Protein 7R4W (pdb70)

Foldseek 3Di:
DDFKDKAKFFWQFQWDWDQDPVRKIKIKTWGFGAPPPPRTDTAIEIEIDPRNVVSNVPHGGGFIKMFMAGWDWAWDAPPPRHIDIGIYGHTPDIGHDDDD

Nearest PDB structures (foldseek):
  7r4w-assembly1_A  TM=1.010E+00  e=1.123E-18  Fervidobacterium gondwanense
  6bhw-assembly1_C  TM=9.418E-01  e=3.801E-11  Bacillus subtilis subsp. subtilis str. 168
  6bhx-assembly1_C  TM=9.220E-01  e=3.606E-11  Bacillus subtilis subsp. subtilis str. 168
  7dep-assembly1_A-2  TM=9.125E-01  e=1.153E-10  Staphylococcus aureus subsp. aureus ED98
  5odn-assembly1_C  TM=9.519E-01  e=9.555E-10  Salinibacter ruber DSM 13855

Structure (mmCIF, N/CA/C/O backbone):
data_7R4W
#
_entry.id   7R4W
#
_cell.length_a   62.390
_cell.length_b   62.390
_cell.length_c   172.380
_cell.angle_alpha   90.000
_cell.angle_beta   90.000
_cell.angle_gamma   90.000
#
_symmetry.space_group_name_H-M   'I 41 2 2'
#
loop_
_entity.id
_entity.type
_entity.pdbx_description
1 polymer 'Single-stranded DNA-binding protein'
2 non-polymer 'ACETIC ACID'
3 non-polymer 'PHOSPHATE ION'
4 water water
#
loop_
_atom_site.group_PDB
_atom_site.id
_atom_site.type_symbol
_atom_site.label_atom_id
_atom_site.label_alt_id
_atom_site.label_comp_id
_atom_site.label_asym_id
_atom_site.label_entity_id
_atom_site.label_seq_id
_atom_site.pdbx_PDB_ins_code
_atom_site.Cartn_x
_atom_site.Cartn_y
_atom_site.Cartn_z
_atom_site.occupancy
_atom_site.B_iso_or_equiv
_atom_site.auth_seq_id
_atom_site.auth_comp_id
_atom_site.auth_asym_id
_atom_site.auth_atom_id
_atom_site.pdbx_PDB_model_num
ATOM 1 N N . SER A 1 2 ? -13.811 4.766 5.220 1.00 75.64 1 SER A N 1
ATOM 2 C CA . SER A 1 2 ? -12.467 4.742 5.762 1.00 69.82 1 SER A CA 1
ATOM 3 C C . SER A 1 2 ? -11.652 3.764 4.957 1.00 67.12 1 SER A C 1
ATOM 4 O O . SER A 1 2 ? -12.209 2.990 4.217 1.00 66.14 1 SER A O 1
ATOM 7 N N . TYR A 1 3 ? -10.379 3.716 5.231 1.00 63.96 2 TYR A N 1
ATOM 8 C CA . TYR A 1 3 ? -9.487 2.822 4.518 1.00 60.88 2 TYR A CA 1
ATOM 9 C C . TYR A 1 3 ? -8.328 2.595 5.461 1.00 59.38 2 TYR A C 1
ATOM 10 O O . TYR A 1 3 ? -7.854 3.567 6.071 1.00 59.76 2 TYR A O 1
ATOM 19 N N . ASN A 1 4 ? -7.860 1.353 5.472 1.00 57.42 3 ASN A N 1
ATOM 20 C CA . ASN A 1 4 ? -6.857 0.867 6.420 1.00 59.46 3 ASN A CA 1
ATOM 21 C C . ASN A 1 4 ? -6.078 -0.232 5.710 1.00 58.67 3 ASN A C 1
ATOM 22 O O . ASN A 1 4 ? -6.663 -1.344 5.544 1.00 58.33 3 ASN A O 1
ATOM 27 N N . LYS A 1 5 ? -4.821 0.035 5.373 1.00 52.43 4 LYS A N 1
ATOM 28 C CA . LYS A 1 5 ? -3.992 -1.007 4.739 1.00 53.81 4 LYS A CA 1
ATOM 29 C C . LYS A 1 5 ? -2.573 -0.867 5.219 1.00 49.93 4 LYS A C 1
ATOM 30 O O . LYS A 1 5 ? -2.017 0.258 5.235 1.00 55.69 4 LYS A O 1
ATOM 36 N N . VAL A 1 6 ? -2.008 -1.978 5.596 1.00 49.67 5 VAL A N 1
ATOM 37 C CA . VAL A 1 6 ? -0.607 -2.080 6.104 1.00 52.99 5 VAL A CA 1
ATOM 38 C C . VAL A 1 6 ? 0.131 -3.136 5.275 1.00 56.71 5 VAL A C 1
ATOM 39 O O . VAL A 1 6 ? -0.417 -4.282 5.008 1.00 52.27 5 VAL A O 1
ATOM 43 N N . VAL A 1 7 ? 1.326 -2.783 4.849 1.00 52.47 6 VAL A N 1
ATOM 44 C CA . VAL A 1 7 ? 2.199 -3.767 4.196 1.00 54.51 6 VAL A CA 1
ATOM 45 C C . VAL A 1 7 ? 3.494 -3.840 4.990 1.00 49.56 6 VAL A C 1
ATOM 46 O O . VAL A 1 7 ? 4.181 -2.783 5.187 1.00 53.02 6 VAL A O 1
A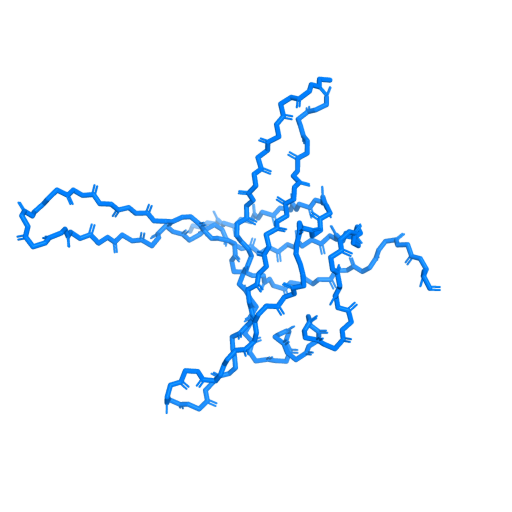TOM 50 N N . LEU A 1 8 ? 3.876 -5.053 5.337 1.00 51.86 7 LEU A N 1
ATOM 51 C CA . LEU A 1 8 ? 5.151 -5.238 6.079 1.00 53.26 7 LEU A CA 1
ATOM 52 C C . LEU A 1 8 ? 5.959 -6.375 5.496 1.00 53.41 7 LEU A C 1
ATOM 53 O O . LEU A 1 8 ? 5.407 -7.453 5.158 1.00 57.52 7 LEU A O 1
ATOM 58 N N . VAL A 1 9 ? 7.251 -6.181 5.530 1.00 55.76 8 VAL A N 1
ATOM 59 C CA . VAL A 1 9 ? 8.204 -7.288 5.344 1.00 60.01 8 VAL A CA 1
ATOM 60 C C . VAL A 1 9 ? 9.159 -7.236 6.513 1.00 60.17 8 VAL A C 1
ATOM 61 O O . VAL A 1 9 ? 9.862 -6.236 6.653 1.00 61.78 8 VAL A O 1
ATOM 65 N N . GLY A 1 10 ? 9.230 -8.339 7.228 1.00 65.36 9 GLY A N 1
ATOM 66 C CA . GLY A 1 10 ? 10.239 -8.588 8.277 1.00 69.20 9 GLY A CA 1
ATOM 67 C C . GLY A 1 10 ? 10.379 -10.071 8.576 1.00 68.35 9 GLY A C 1
ATOM 68 O O . GLY A 1 10 ? 9.732 -10.872 7.875 1.00 66.03 9 GLY A O 1
ATOM 69 N N . ARG A 1 11 ? 11.153 -10.413 9.618 1.00 76.29 10 ARG A N 1
ATOM 70 C CA . ARG A 1 11 ? 11.416 -11.813 10.060 1.00 77.89 10 ARG A CA 1
ATOM 71 C C . ARG A 1 11 ? 10.536 -12.126 11.267 1.00 71.98 10 ARG A C 1
ATOM 72 O O . ARG A 1 11 ? 10.459 -11.261 12.182 1.00 70.42 10 ARG A O 1
ATOM 80 N N . LEU A 1 12 ? 9.921 -13.303 11.299 1.00 67.81 11 LEU A N 1
ATOM 81 C CA . LEU A 1 12 ? 9.355 -13.838 12.578 1.00 72.17 11 LEU A CA 1
ATOM 82 C C . LEU A 1 12 ? 10.432 -13.873 13.683 1.00 75.29 11 LEU A C 1
ATOM 83 O O . LEU A 1 12 ? 11.523 -14.428 13.454 1.00 74.50 11 LEU A O 1
ATOM 88 N N . THR A 1 13 ? 10.137 -13.364 14.875 1.00 75.89 12 THR A N 1
ATOM 89 C CA . THR A 1 13 ? 11.059 -13.457 16.035 1.00 79.12 12 THR A CA 1
ATOM 90 C C . THR A 1 13 ? 10.929 -14.828 16.713 1.00 84.02 12 THR A C 1
ATOM 91 O O . THR A 1 13 ? 11.923 -15.263 17.305 1.00 101.50 12 THR A O 1
ATOM 95 N N . ARG A 1 14 ? 9.789 -15.500 16.558 1.00 81.37 13 ARG A N 1
ATOM 96 C CA . ARG A 1 14 ? 9.450 -16.800 17.183 1.00 83.58 13 ARG A CA 1
ATOM 97 C C . ARG A 1 14 ? 8.616 -17.648 16.222 1.00 80.39 13 ARG A C 1
ATOM 98 O O . ARG A 1 14 ? 7.940 -17.050 15.373 1.00 80.64 13 ARG A O 1
ATOM 106 N N . ASP A 1 15 ? 8.491 -18.954 16.471 1.00 81.43 14 ASP A N 1
ATOM 107 C CA . ASP A 1 15 ? 7.424 -19.797 15.866 1.00 82.08 14 ASP A CA 1
ATOM 108 C C . ASP A 1 15 ? 6.061 -19.153 16.099 1.00 82.50 14 ASP A C 1
ATOM 109 O O . ASP A 1 15 ? 5.836 -18.463 17.080 1.00 82.28 14 ASP A O 1
ATOM 114 N N . PRO A 1 16 ? 5.114 -19.281 15.152 1.00 82.99 15 PRO A N 1
ATOM 115 C CA . PRO A 1 16 ? 3.752 -18.823 15.377 1.00 80.73 15 PRO A CA 1
ATOM 116 C C . PRO A 1 16 ? 3.036 -19.701 16.411 1.00 83.88 15 PRO A C 1
ATOM 117 O O . PRO A 1 16 ? 3.196 -20.889 16.439 1.00 84.00 15 PRO A O 1
ATOM 121 N N . GLU A 1 17 ? 2.198 -19.061 17.203 1.00 87.66 16 GLU A N 1
ATOM 122 C CA . GLU A 1 17 ? 1.358 -19.708 18.227 1.00 87.00 16 GLU A CA 1
ATOM 123 C C . GLU A 1 17 ? -0.069 -19.740 17.654 1.00 83.07 16 GLU A C 1
ATOM 124 O O . GLU A 1 17 ? -0.577 -18.706 17.203 1.00 82.02 16 GLU A O 1
ATOM 130 N N . THR A 1 18 ? -0.634 -20.930 17.567 1.00 84.27 17 THR A N 1
ATOM 131 C CA . THR A 1 18 ? -1.957 -21.240 16.982 1.00 85.01 17 THR A CA 1
ATOM 132 C C . THR A 1 18 ? -2.852 -21.815 18.080 1.00 89.19 17 THR A C 1
ATOM 133 O O . THR A 1 18 ? -2.472 -22.842 18.659 1.00 89.02 17 THR A O 1
ATOM 137 N N . ARG A 1 19 ? -3.981 -21.165 18.366 1.00 93.73 18 ARG A N 1
ATOM 138 C CA . ARG A 1 19 ? -5.049 -21.743 19.216 1.00 94.75 18 ARG A CA 1
ATOM 139 C C . ARG A 1 19 ? -6.410 -21.573 18.544 1.00 96.86 18 ARG A C 1
ATOM 140 O O . ARG A 1 19 ? -6.544 -20.769 17.614 1.00 94.06 18 ARG A O 1
ATOM 148 N N . GLN A 1 20 ? -7.337 -22.438 18.913 1.00 108.36 19 GLN A N 1
ATOM 149 C CA . GLN A 1 20 ? -8.761 -22.374 18.536 1.00 114.83 19 GLN A CA 1
ATOM 150 C C . GLN A 1 20 ? -9.519 -21.692 19.677 1.00 121.03 19 GLN A C 1
ATOM 151 O O . GLN A 1 20 ? -9.806 -22.423 20.611 1.00 128.18 19 GLN A O 1
ATOM 157 N N . THR A 1 21 ? -9.779 -20.367 19.652 1.00 126.99 20 THR A N 1
ATOM 158 C CA . THR A 1 21 ? -10.640 -19.672 20.667 1.00 133.33 20 THR A CA 1
ATOM 159 C C . THR A 1 21 ? -11.971 -20.421 20.761 1.00 141.79 20 THR A C 1
ATOM 160 O O . THR A 1 21 ? -12.320 -21.051 19.747 1.00 145.37 20 THR A O 1
ATOM 164 N N . LEU A 1 22 ? -12.669 -20.395 21.912 1.00 150.86 21 LEU A N 1
ATOM 165 C CA . LEU A 1 22 ? -13.611 -21.501 22.298 1.00 159.61 21 LEU A CA 1
ATOM 166 C C . LEU A 1 22 ? -14.867 -21.516 21.407 1.00 155.87 21 LEU A C 1
ATOM 167 O O . LEU A 1 22 ? -15.561 -22.534 21.441 1.00 153.45 21 LEU A O 1
ATOM 172 N N . ASP A 1 23 ? -15.105 -20.450 20.627 1.00 153.59 22 ASP A N 1
ATOM 173 C CA . ASP A 1 23 ? -16.150 -20.308 19.568 1.00 150.81 22 ASP A CA 1
ATOM 174 C C . ASP A 1 23 ? -15.912 -21.212 18.337 1.00 148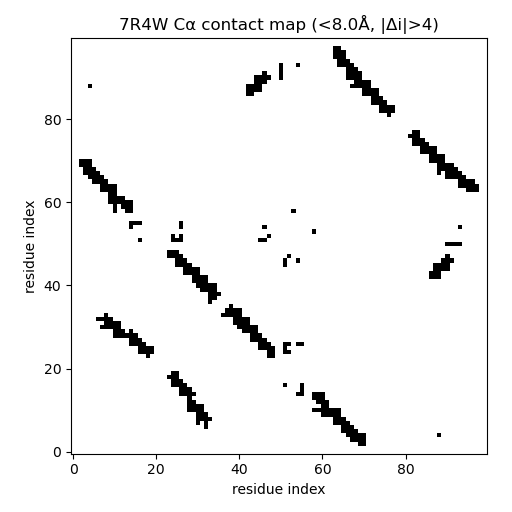.84 22 ASP A C 1
ATOM 175 O O . ASP A 1 23 ? -16.783 -21.212 17.459 1.00 149.61 22 ASP A O 1
ATOM 180 N N . GLY A 1 24 ? -14.770 -21.900 18.221 1.00 144.04 23 GLY A N 1
ATOM 181 C CA . GLY A 1 24 ? -14.470 -22.824 17.106 1.00 139.31 23 GLY A CA 1
ATOM 182 C C . GLY A 1 24 ? -13.710 -22.174 15.953 1.00 135.62 23 GLY A C 1
ATOM 183 O O . GLY A 1 24 ? -13.637 -22.790 14.885 1.00 133.31 23 GLY A O 1
ATOM 184 N N . ASN A 1 25 ? -13.130 -20.990 16.139 1.00 130.26 24 ASN A N 1
ATOM 185 C CA . ASN A 1 25 ? -12.291 -20.343 15.103 1.00 130.63 24 ASN A CA 1
ATOM 186 C C . ASN A 1 25 ? -10.804 -20.444 15.437 1.00 119.79 24 ASN A C 1
ATOM 187 O O . ASN A 1 25 ? -10.442 -20.217 16.597 1.00 123.02 24 ASN A O 1
ATOM 192 N N . LEU A 1 26 ? -9.980 -20.619 14.409 1.00 99.47 25 LEU A N 1
ATOM 193 C CA . LEU A 1 26 ? -8.517 -20.714 14.529 1.00 92.81 25 LEU A CA 1
ATOM 194 C C . LEU A 1 26 ? -7.872 -19.320 14.498 1.00 90.46 25 LEU A C 1
ATOM 195 O O . LEU A 1 26 ? -8.262 -18.496 13.684 1.00 91.47 25 LEU A O 1
ATOM 200 N N . ILE A 1 27 ? -6.923 -19.056 15.391 1.00 89.11 26 ILE A N 1
ATOM 201 C CA . ILE A 1 27 ? -6.139 -17.797 15.450 1.00 84.26 26 ILE A CA 1
ATOM 202 C C . ILE A 1 27 ? -4.695 -18.222 15.518 1.00 82.61 26 ILE A C 1
ATOM 203 O O . ILE A 1 27 ? -4.361 -19.134 16.304 1.00 88.23 26 ILE A O 1
ATOM 208 N N . THR A 1 28 ? -3.902 -17.632 14.650 1.00 77.98 27 THR A N 1
ATOM 209 C CA . THR A 1 28 ? -2.449 -17.730 14.779 1.00 76.33 27 THR A CA 1
ATOM 210 C C . THR A 1 28 ? -1.889 -16.333 14.962 1.00 76.16 27 THR A C 1
ATOM 211 O O . THR A 1 28 ? -2.281 -15.417 14.222 1.00 76.30 27 THR A O 1
ATOM 215 N N . THR A 1 29 ? -0.964 -16.206 15.896 1.00 72.47 28 THR A N 1
ATOM 216 C CA . THR A 1 29 ? -0.203 -14.965 16.061 1.00 70.84 28 THR A CA 1
ATOM 217 C C . THR A 1 29 ? 1.262 -15.240 15.881 1.00 66.36 28 THR A C 1
ATOM 218 O O . THR A 1 29 ? 1.659 -16.389 16.061 1.00 72.94 28 THR A O 1
ATOM 222 N N . PHE A 1 30 ? 1.987 -14.173 15.583 1.00 66.68 29 PHE A N 1
ATOM 223 C CA . PHE A 1 30 ? 3.453 -14.132 15.497 1.00 66.44 29 PHE A CA 1
ATOM 224 C C . PHE A 1 30 ? 3.839 -12.678 15.406 1.00 64.77 29 PHE A C 1
ATOM 225 O O . PHE A 1 30 ? 2.989 -11.837 15.301 1.00 68.32 29 PHE A O 1
ATOM 233 N N . THR A 1 31 ? 5.126 -12.424 15.502 1.00 69.57 30 THR A N 1
ATOM 234 C CA . THR A 1 31 ? 5.672 -11.081 15.692 1.00 68.36 30 THR A CA 1
ATOM 235 C C . THR A 1 31 ? 6.724 -10.888 14.625 1.00 70.30 30 THR A C 1
ATOM 236 O O . THR A 1 31 ? 7.611 -11.798 14.487 1.00 65.42 30 THR A O 1
ATOM 240 N N . LEU A 1 32 ? 6.638 -9.749 13.935 1.00 63.58 31 LEU A N 1
ATOM 241 C CA . LEU A 1 32 ? 7.580 -9.472 12.833 1.00 67.21 31 LEU A CA 1
ATOM 242 C C . LEU A 1 32 ? 8.588 -8.460 13.355 1.00 65.00 31 LEU A C 1
ATOM 243 O O . LEU A 1 32 ? 8.193 -7.397 13.825 1.00 64.84 31 LEU A O 1
ATOM 248 N N . ALA A 1 33 ? 9.856 -8.768 13.212 1.00 65.31 32 ALA A N 1
ATOM 249 C CA . ALA A 1 33 ? 10.919 -7.777 13.424 1.00 68.25 32 ALA A CA 1
ATOM 250 C C . ALA A 1 33 ? 10.992 -6.965 12.131 1.00 69.83 32 ALA A C 1
ATOM 251 O O . ALA A 1 33 ? 11.349 -7.532 11.113 1.00 70.16 32 ALA A O 1
ATOM 253 N N . VAL A 1 34 ? 10.631 -5.695 12.161 1.00 67.27 33 VAL A N 1
ATOM 254 C CA . VAL A 1 34 ? 10.681 -4.823 10.955 1.00 63.87 33 VAL A CA 1
ATOM 255 C C . VAL A 1 34 ? 11.730 -3.745 11.207 1.00 63.20 33 VAL A C 1
ATOM 256 O O . VAL A 1 34 ? 11.420 -2.815 11.917 1.00 63.21 33 VAL A O 1
ATOM 260 N N . ASN A 1 35 ? 12.938 -3.852 10.665 1.00 67.30 34 ASN A N 1
ATOM 261 C CA . ASN A 1 35 ? 13.958 -2.805 10.913 1.00 72.96 34 ASN A CA 1
ATOM 262 C C . ASN A 1 35 ? 13.403 -1.522 10.343 1.00 73.30 34 ASN A C 1
ATOM 263 O O . ASN A 1 35 ? 12.475 -1.592 9.534 1.00 75.26 34 ASN A O 1
ATOM 268 N N . ARG A 1 36 ? 13.996 -0.412 10.741 1.00 78.44 35 ARG A N 1
ATOM 269 C CA . ARG A 1 36 ? 13.747 0.922 10.149 1.00 80.29 35 ARG A CA 1
ATOM 270 C C . ARG A 1 36 ? 14.899 1.297 9.205 1.00 87.60 35 ARG A C 1
ATOM 271 O O . ARG A 1 36 ? 14.718 2.236 8.475 1.00 91.16 35 ARG A O 1
ATOM 279 N N . GLY A 1 37 ? 16.048 0.609 9.242 1.00 104.65 36 GLY A N 1
ATOM 280 C CA . GLY A 1 37 ? 17.135 0.673 8.236 1.00 116.70 36 GLY A CA 1
ATOM 281 C C . GLY A 1 37 ? 17.186 1.989 7.468 1.00 122.71 36 GLY A C 1
ATOM 282 O O . GLY A 1 37 ? 18.296 2.578 7.437 1.00 135.50 36 GLY A O 1
ATOM 283 N N . GLY A 1 40 ? 20.181 1.733 9.738 1.00 145.52 39 GLY A N 1
ATOM 284 C CA . GLY A 1 40 ? 19.830 1.943 11.152 1.00 144.97 39 GLY A CA 1
ATOM 285 C C . GLY A 1 40 ? 19.796 0.636 11.934 1.00 146.63 39 GLY A C 1
ATOM 286 O O . GLY A 1 40 ? 19.722 -0.450 11.296 1.00 146.34 39 GLY A O 1
ATOM 287 N N . ASP A 1 41 ? 19.799 0.743 13.272 1.00 141.71 40 ASP A N 1
ATOM 288 C CA . ASP A 1 41 ? 19.755 -0.390 14.243 1.00 134.87 40 ASP A CA 1
ATOM 289 C C . ASP A 1 41 ? 18.370 -0.539 14.914 1.00 126.30 40 ASP A C 1
ATOM 290 O O . ASP A 1 41 ? 18.142 -1.634 15.489 1.00 127.80 40 ASP A O 1
ATOM 295 N N . ASP A 1 42 ? 17.498 0.490 14.866 1.00 111.20 41 ASP A N 1
ATOM 296 C CA . ASP A 1 42 ? 16.140 0.522 15.488 1.00 103.09 41 ASP A CA 1
ATOM 297 C C . ASP A 1 42 ? 15.211 -0.490 14.798 1.00 92.49 41 ASP A C 1
ATOM 298 O O . ASP A 1 42 ? 15.386 -0.714 13.627 1.00 92.06 41 ASP A O 1
ATOM 303 N N . VAL A 1 43 ? 14.255 -1.082 15.507 1.00 81.92 42 VAL A N 1
ATOM 304 C CA . VAL A 1 43 ? 13.399 -2.192 15.016 1.00 73.72 42 VAL A CA 1
ATOM 305 C C . VAL A 1 43 ? 12.017 -1.995 15.609 1.00 71.80 42 VAL A C 1
ATOM 306 O O . VAL A 1 43 ? 11.987 -1.684 16.734 1.00 77.17 42 VAL A O 1
ATOM 310 N N . ASP A 1 44 ? 10.938 -2.261 14.900 1.00 64.85 43 ASP A N 1
ATOM 311 C CA . ASP A 1 44 ? 9.590 -2.372 15.492 1.00 64.90 43 ASP A CA 1
ATOM 312 C C . ASP A 1 44 ? 9.246 -3.848 15.444 1.00 67.91 43 ASP A C 1
ATOM 313 O O . ASP A 1 44 ? 9.465 -4.475 14.425 1.00 74.37 43 ASP A O 1
ATOM 318 N N . PHE A 1 45 ? 8.736 -4.379 16.536 1.00 70.97 44 PHE A N 1
ATOM 319 C CA . PHE A 1 45 ? 8.273 -5.776 16.641 1.00 67.86 44 PHE A CA 1
ATOM 320 C C . PHE A 1 45 ? 6.765 -5.721 16.583 1.00 64.75 44 PHE A C 1
ATOM 321 O O . PHE A 1 45 ? 6.220 -5.247 17.488 1.00 72.51 44 PHE A O 1
ATOM 329 N N . ILE A 1 46 ? 6.121 -6.219 15.557 1.00 65.50 45 ILE A N 1
ATOM 330 C CA . ILE A 1 46 ? 4.678 -5.949 15.367 1.00 61.19 45 ILE A CA 1
ATOM 331 C C . ILE A 1 46 ? 3.927 -7.279 15.439 1.00 60.91 45 ILE A C 1
ATOM 332 O O . ILE A 1 46 ? 4.289 -8.198 14.705 1.00 60.30 45 ILE A O 1
ATOM 337 N N . ARG A 1 47 ? 2.889 -7.367 16.261 1.00 63.02 46 ARG A N 1
ATOM 338 C CA . ARG A 1 47 ? 2.137 -8.624 16.401 1.00 65.73 46 ARG A CA 1
ATOM 339 C C . ARG A 1 47 ? 1.331 -8.735 15.131 1.00 64.43 46 ARG A C 1
ATOM 340 O O . ARG A 1 47 ? 0.675 -7.732 14.792 1.00 58.11 46 ARG A O 1
ATOM 348 N N . ILE A 1 48 ? 1.344 -9.907 14.513 1.00 64.80 47 ILE A N 1
ATOM 349 C CA . ILE A 1 48 ? 0.435 -10.262 13.399 1.00 62.20 47 ILE A CA 1
ATOM 350 C C . ILE A 1 48 ? -0.563 -11.293 13.918 1.00 65.33 47 ILE A C 1
ATOM 351 O O . ILE A 1 48 ? -0.163 -12.183 14.671 1.00 68.05 47 ILE A O 1
ATOM 356 N N . VAL A 1 49 ? -1.796 -11.206 13.449 1.00 64.70 48 VAL A N 1
ATOM 357 C CA . VAL A 1 49 ? -2.914 -12.121 13.784 1.00 67.27 48 VAL A CA 1
ATOM 358 C C . VAL A 1 49 ? -3.493 -12.611 12.480 1.00 69.53 48 VAL A C 1
ATOM 359 O O . VAL A 1 49 ? -3.887 -11.754 11.679 1.00 69.48 48 VAL A O 1
ATOM 363 N N . ALA A 1 50 ? -3.549 -13.919 12.303 1.00 69.75 49 ALA A N 1
ATOM 364 C CA . ALA A 1 50 ? -4.182 -14.588 11.150 1.00 66.90 49 ALA A CA 1
ATOM 365 C C . ALA A 1 50 ? -5.392 -15.351 11.669 1.00 68.40 49 ALA A C 1
ATOM 366 O O . ALA A 1 50 ? -5.303 -15.854 12.838 1.00 75.35 49 ALA A O 1
ATOM 368 N N . PHE A 1 51 ? -6.418 -15.508 10.837 1.00 63.78 50 PHE A N 1
ATOM 369 C CA . PHE A 1 51 ? -7.693 -16.177 11.190 1.00 69.66 50 PHE A CA 1
ATOM 370 C C . PHE A 1 51 ? -8.033 -17.214 10.130 1.00 71.37 50 PHE A C 1
ATOM 371 O O . PHE A 1 51 ? -7.547 -17.112 9.023 1.00 73.08 50 PHE A O 1
ATOM 379 N N . ARG A 1 52 ? -8.860 -18.193 10.466 1.00 81.65 51 ARG A N 1
ATOM 380 C CA . ARG A 1 52 ? -9.370 -19.228 9.527 1.00 86.22 51 ARG A CA 1
ATOM 381 C C . ARG A 1 52 ? -8.205 -19.755 8.656 1.00 83.80 51 ARG A C 1
ATOM 382 O O . ARG A 1 52 ? -7.143 -20.127 9.226 1.00 79.83 51 ARG A O 1
ATOM 390 N N . LYS A 1 53 ? -8.371 -19.845 7.338 1.00 86.52 52 LYS A N 1
ATOM 391 C CA . LYS A 1 53 ? -7.424 -20.576 6.454 1.00 89.35 52 LYS A CA 1
ATOM 392 C C . LYS A 1 53 ? -6.048 -19.938 6.571 1.00 80.25 52 LYS A C 1
ATOM 393 O O . LYS A 1 53 ? -5.070 -20.647 6.523 1.00 85.11 52 LYS A O 1
ATOM 399 N N . LEU A 1 54 ? -5.983 -18.632 6.707 1.00 78.45 53 LEU A N 1
ATOM 400 C CA . LEU A 1 54 ? -4.688 -17.922 6.780 1.00 79.27 53 LEU A CA 1
ATOM 401 C C . LEU A 1 54 ? -3.960 -18.327 8.089 1.00 77.97 53 LEU A C 1
ATOM 402 O O . LEU A 1 54 ? -2.753 -18.509 8.040 1.00 80.34 53 LEU A O 1
ATOM 407 N N . ALA A 1 55 ? -4.659 -18.502 9.217 1.00 78.22 54 ALA A N 1
ATOM 408 C CA . ALA A 1 55 ? -4.126 -19.123 10.460 1.00 81.63 54 ALA A CA 1
ATOM 409 C C . ALA A 1 55 ? -3.548 -20.526 10.190 1.00 81.22 54 ALA A C 1
ATOM 410 O O . ALA A 1 55 ? -2.434 -20.845 10.650 1.00 73.24 54 ALA A O 1
ATOM 412 N N . GLU A 1 56 ? -4.272 -21.348 9.451 1.00 80.60 55 GLU A N 1
ATOM 413 C CA . GLU A 1 56 ? -3.788 -22.715 9.126 1.00 91.01 55 GLU A CA 1
ATOM 414 C C . GLU A 1 56 ? -2.460 -22.596 8.362 1.00 86.25 55 GLU A C 1
ATOM 415 O O . GLU A 1 56 ? -1.514 -23.322 8.643 1.00 88.29 55 GLU A O 1
ATOM 421 N N . LEU A 1 57 ? -2.382 -21.667 7.441 1.00 82.92 56 LEU A N 1
ATOM 422 C CA . LEU A 1 57 ? -1.211 -21.520 6.572 1.00 86.92 56 LEU A CA 1
ATOM 423 C C . LEU A 1 57 ? -0.015 -21.129 7.440 1.00 83.89 56 LEU A C 1
ATOM 424 O O . LEU A 1 57 ? 1.026 -21.828 7.384 1.00 87.89 56 LEU A O 1
ATOM 429 N N . ALA A 1 58 ? -0.167 -20.055 8.211 1.00 76.00 57 ALA A N 1
ATOM 430 C CA . ALA A 1 58 ? 0.872 -19.511 9.117 1.00 79.57 57 ALA A CA 1
ATOM 431 C C . ALA A 1 58 ? 1.406 -20.643 10.004 1.00 81.57 57 ALA A C 1
ATOM 432 O O . ALA A 1 58 ? 2.638 -20.824 10.034 1.00 82.90 57 ALA A O 1
ATOM 434 N N . HIS A 1 59 ? 0.512 -21.409 10.638 1.00 78.38 58 HIS A N 1
ATOM 435 C CA . HIS A 1 59 ? 0.842 -22.594 11.469 1.00 84.15 58 HIS A CA 1
ATOM 436 C C . HIS A 1 59 ? 1.748 -23.544 10.685 1.00 90.88 58 HIS A C 1
ATOM 437 O O . HIS A 1 59 ? 2.816 -23.975 11.224 1.00 91.89 58 HIS A O 1
ATOM 444 N N . ASN A 1 60 ? 1.347 -23.840 9.448 1.00 90.41 59 ASN A N 1
ATOM 445 C CA . ASN A 1 60 ? 1.953 -24.939 8.662 1.00 98.16 59 ASN A CA 1
ATOM 446 C C . ASN A 1 60 ? 3.322 -24.492 8.156 1.00 95.00 59 ASN A C 1
ATOM 447 O O . ASN A 1 60 ? 4.260 -25.293 8.241 1.00 95.16 59 ASN A O 1
ATOM 452 N N . TYR A 1 61 ? 3.460 -23.252 7.707 1.00 89.83 60 TYR A N 1
ATOM 453 C CA . TYR A 1 61 ? 4.641 -22.860 6.898 1.00 93.62 60 TYR A CA 1
ATOM 454 C C . TYR A 1 61 ? 5.496 -21.783 7.566 1.00 86.18 60 TYR A C 1
ATOM 455 O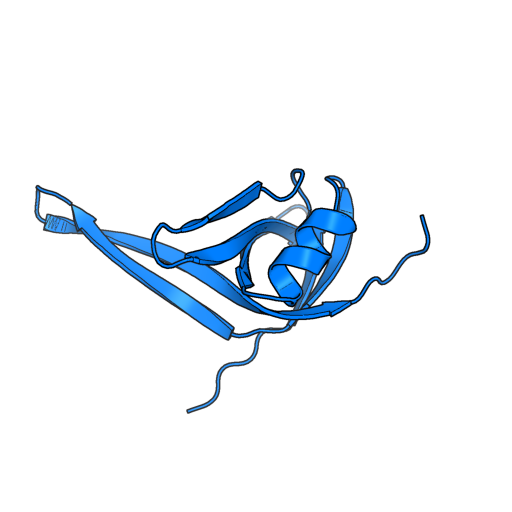 O . TYR A 1 61 ? 6.592 -21.557 7.101 1.00 91.58 60 TYR A O 1
ATOM 464 N N . LEU A 1 62 ? 5.076 -21.109 8.613 1.00 82.31 61 LEU A N 1
ATOM 465 C CA . LEU A 1 62 ? 6.009 -20.099 9.176 1.00 84.92 61 LEU A CA 1
ATOM 466 C C . LEU A 1 62 ? 6.770 -20.656 10.385 1.00 91.89 61 LEU A C 1
ATOM 467 O O . LEU A 1 62 ? 6.215 -2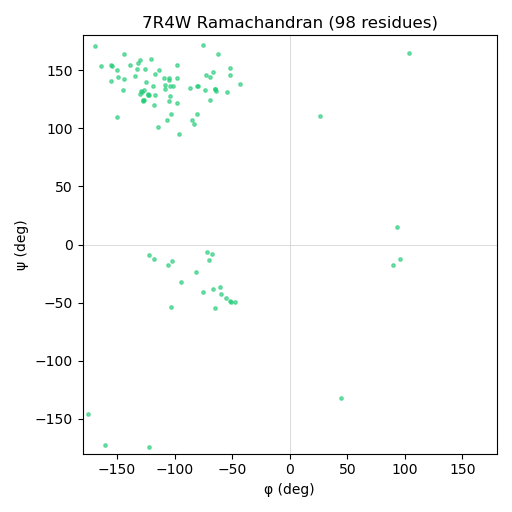1.415 11.147 1.00 94.30 61 LEU A O 1
ATOM 472 N N . GLN A 1 63 ? 8.034 -20.281 10.518 1.00 98.47 62 GLN A N 1
ATOM 473 C CA . GLN A 1 63 ? 8.947 -20.688 11.610 1.00 97.71 62 GLN A CA 1
ATOM 474 C C . GLN A 1 63 ? 9.743 -19.457 11.999 1.00 91.89 62 GLN A C 1
ATOM 475 O O . GLN A 1 63 ? 9.859 -18.571 11.183 1.00 92.23 62 GLN A O 1
ATOM 481 N N . LYS A 1 64 ? 10.230 -19.407 13.224 1.00 94.81 63 LYS A N 1
ATOM 482 C CA . LYS A 1 64 ? 11.132 -18.342 13.712 1.00 92.46 63 LYS A CA 1
ATOM 483 C C . LYS A 1 64 ? 12.188 -18.059 12.631 1.00 89.00 63 LYS A C 1
ATOM 484 O O . LYS A 1 64 ? 12.686 -18.998 12.015 1.00 87.98 63 LYS A O 1
ATOM 490 N N . GLY A 1 65 ? 12.496 -16.785 12.394 1.00 87.46 64 GLY A N 1
ATOM 491 C CA . GLY A 1 65 ? 13.608 -16.337 11.532 1.00 88.15 64 GLY A CA 1
ATOM 492 C C . GLY A 1 65 ? 13.212 -16.153 10.070 1.00 85.74 64 GLY A C 1
ATOM 493 O O . GLY A 1 65 ? 13.981 -15.520 9.363 1.00 84.19 64 GLY A O 1
ATOM 494 N N . ARG A 1 66 ? 12.087 -16.726 9.631 1.00 84.42 65 ARG A N 1
ATOM 495 C CA . ARG A 1 66 ? 11.592 -16.670 8.228 1.00 83.46 65 ARG A CA 1
ATOM 496 C C . ARG A 1 66 ? 11.239 -15.217 7.884 1.00 73.98 65 ARG A C 1
ATOM 497 O O . ARG A 1 66 ? 10.585 -14.522 8.686 1.00 76.47 65 ARG A O 1
ATOM 505 N N . MET A 1 67 ? 11.690 -14.779 6.726 1.00 73.99 66 MET A N 1
ATOM 506 C CA . MET A 1 67 ? 11.309 -13.501 6.111 1.00 73.55 66 MET A CA 1
ATOM 507 C C . MET A 1 67 ? 9.949 -13.705 5.450 1.00 69.80 66 MET A C 1
ATOM 508 O O . MET A 1 67 ? 9.719 -14.717 4.754 1.00 79.22 66 MET A O 1
ATOM 513 N N . VAL A 1 68 ? 9.071 -12.747 5.620 1.00 66.89 67 VAL A N 1
ATOM 514 C CA . VAL A 1 68 ? 7.720 -12.883 5.045 1.00 68.13 67 VAL A CA 1
ATOM 515 C C . VAL A 1 68 ? 7.115 -11.496 4.811 1.00 65.37 67 VAL A C 1
ATOM 516 O O . VAL A 1 68 ? 7.511 -10.478 5.459 1.00 62.29 67 VAL A O 1
ATOM 520 N N . LEU A 1 69 ? 6.208 -11.443 3.853 1.00 64.46 68 LEU A N 1
ATOM 521 C CA . LEU A 1 69 ? 5.390 -10.238 3.625 1.00 63.83 68 LEU A CA 1
ATOM 522 C C . LEU A 1 69 ? 4.002 -10.516 4.184 1.00 57.50 68 LEU A C 1
ATOM 523 O O . LEU A 1 69 ? 3.403 -11.567 3.898 1.00 60.77 68 LEU A O 1
ATOM 528 N N . VAL A 1 70 ? 3.486 -9.530 4.866 1.00 55.45 69 VAL A N 1
ATOM 529 C CA . VAL A 1 70 ? 2.103 -9.528 5.383 1.00 59.30 69 VAL A CA 1
ATOM 530 C C . VAL A 1 70 ? 1.461 -8.226 4.937 1.00 57.25 69 VAL A C 1
ATOM 531 O O . VAL A 1 70 ? 2.133 -7.121 5.073 1.00 55.60 69 VAL A O 1
ATOM 535 N N . ASP A 1 71 ? 0.261 -8.341 4.390 1.00 54.39 70 ASP A N 1
ATOM 536 C CA . ASP A 1 71 ? -0.632 -7.171 4.326 1.00 60.07 70 ASP A CA 1
ATOM 537 C C . ASP A 1 71 ? -1.869 -7.482 5.165 1.00 59.45 70 ASP A C 1
ATOM 538 O O . ASP A 1 71 ? -2.268 -8.687 5.316 1.00 63.05 70 ASP A O 1
ATOM 543 N N . GLY A 1 72 ? -2.387 -6.439 5.776 1.00 57.99 71 GLY A N 1
ATOM 544 C CA . GLY A 1 72 ? -3.681 -6.496 6.467 1.00 62.30 71 GLY A CA 1
ATOM 545 C C . GLY A 1 72 ? -4.047 -5.118 6.953 1.00 60.87 71 GLY A C 1
ATOM 546 O O . GLY A 1 72 ? -3.631 -4.145 6.298 1.00 66.82 71 GLY A O 1
ATOM 547 N N . LYS A 1 73 ? -4.710 -5.052 8.103 1.00 59.70 72 LYS A N 1
ATOM 548 C CA . LYS A 1 73 ? -5.250 -3.806 8.662 1.00 57.05 72 LYS A CA 1
ATOM 549 C C . LYS A 1 73 ? -4.719 -3.613 10.059 1.00 55.95 72 LYS A C 1
ATOM 550 O O . LYS A 1 73 ? -4.685 -4.599 10.804 1.00 58.71 72 LYS A O 1
ATOM 556 N N . LEU A 1 74 ? -4.378 -2.373 10.391 1.00 56.67 73 LEU A N 1
ATOM 557 C CA . LEU A 1 74 ? -4.049 -1.942 11.776 1.00 62.39 73 LEU A CA 1
ATOM 558 C C . LEU A 1 74 ? -5.322 -1.975 12.661 1.00 65.90 73 LEU A C 1
ATOM 559 O O . LEU A 1 74 ? -6.334 -1.363 12.247 1.00 66.62 73 LEU A O 1
ATOM 564 N N . ARG A 1 75 ? -5.286 -2.712 13.787 1.00 62.66 74 ARG A N 1
ATOM 565 C CA . ARG A 1 75 ? -6.361 -2.878 14.820 1.00 70.30 74 ARG A CA 1
ATOM 566 C C . ARG A 1 75 ? -5.782 -2.455 16.171 1.00 69.40 74 ARG A C 1
ATOM 567 O O . ARG A 1 75 ? -4.643 -2.791 16.484 1.00 64.18 74 ARG A O 1
ATOM 575 N N . ILE A 1 76 ? -6.467 -1.580 16.879 1.00 71.95 75 ILE A N 1
ATOM 576 C CA . ILE A 1 76 ? -5.982 -1.127 18.198 1.00 75.13 75 ILE A CA 1
ATOM 577 C C . ILE A 1 76 ? -6.886 -1.796 19.224 1.00 76.38 75 ILE A C 1
ATO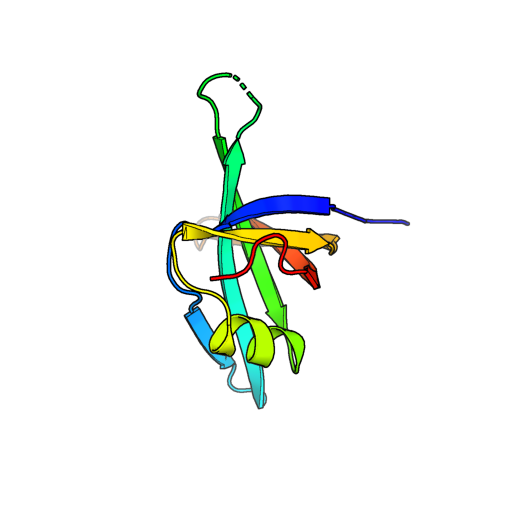M 578 O O . ILE A 1 76 ? -8.039 -1.462 19.261 1.00 85.03 75 ILE A O 1
ATOM 583 N N . ASN A 1 77 ? -6.361 -2.785 19.919 1.00 82.28 76 ASN A N 1
ATOM 584 C CA . ASN A 1 77 ? -7.044 -3.625 20.943 1.00 92.74 76 ASN A CA 1
ATOM 585 C C . ASN A 1 77 ? -6.981 -2.832 22.273 1.00 92.16 76 ASN A C 1
ATOM 586 O O . ASN A 1 77 ? -5.867 -2.665 22.790 1.00 84.71 76 ASN A O 1
ATOM 591 N N . LYS A 1 78 ? -8.067 -2.204 22.732 1.00 90.12 77 LYS A N 1
ATOM 592 C CA . LYS A 1 78 ? -8.065 -1.356 23.955 1.00 99.78 77 LYS A CA 1
ATOM 593 C C . LYS A 1 78 ? -8.591 -2.163 25.150 1.00 103.27 77 LYS A C 1
ATOM 594 O O . LYS A 1 78 ? -9.300 -3.152 24.941 1.00 108.10 77 LYS A O 1
ATOM 600 N N . TRP A 1 79 ? -8.198 -1.787 26.359 1.00 96.57 78 TRP A N 1
ATOM 601 C CA . TRP A 1 79 ? -8.774 -2.325 27.608 1.00 101.35 78 TRP A CA 1
ATOM 602 C C . TRP A 1 79 ? -8.384 -1.404 28.763 1.00 106.47 78 TRP A C 1
ATOM 603 O O . TRP A 1 79 ? -7.372 -0.659 28.665 1.00 104.56 78 TRP A O 1
ATOM 614 N N . LYS A 1 80 ? -9.220 -1.421 29.779 1.00 107.73 79 LYS A N 1
ATOM 615 C CA . LYS A 1 80 ? -9.034 -0.677 31.035 1.00 119.80 79 LYS A CA 1
ATOM 616 C C . LYS A 1 80 ? -8.613 -1.702 32.095 1.00 117.45 79 LYS A C 1
ATOM 617 O O . LYS A 1 80 ? -9.162 -2.795 32.094 1.00 115.86 79 LYS A O 1
ATOM 623 N N . THR A 1 81 ? -7.704 -1.370 32.997 1.00 119.75 80 THR A N 1
ATOM 624 C CA . THR A 1 81 ? -7.355 -2.268 34.121 1.00 124.84 80 THR A CA 1
ATOM 625 C C . THR A 1 81 ? -8.482 -2.212 35.157 1.00 125.05 80 THR A C 1
ATOM 626 O O . THR A 1 81 ? -9.432 -1.422 34.969 1.00 122.07 80 THR A O 1
ATOM 630 N N . ASN A 1 82 ? -8.408 -3.089 36.156 1.00 129.59 81 ASN A N 1
ATOM 631 C CA . ASN A 1 82 ? -9.271 -3.078 37.356 1.00 135.24 81 ASN A CA 1
ATOM 632 C C . ASN A 1 82 ? -9.279 -1.636 37.874 1.00 139.79 81 ASN A C 1
ATOM 633 O O . ASN A 1 82 ? -10.353 -1.051 38.065 1.00 141.59 81 ASN A O 1
ATOM 638 N N . ASP A 1 83 ? -8.091 -1.054 38.009 1.00 145.53 82 ASP A N 1
ATOM 639 C CA . ASP A 1 83 ? -7.875 0.343 38.471 1.00 152.60 82 ASP A CA 1
ATOM 640 C C . ASP A 1 83 ? -8.282 1.407 37.426 1.00 147.12 82 ASP A C 1
ATOM 641 O O . ASP A 1 83 ? -8.205 2.579 37.759 1.00 149.08 82 ASP A O 1
ATOM 646 N N . GLY A 1 84 ? -8.652 1.075 36.189 1.00 136.85 83 GLY A N 1
ATOM 647 C CA . GLY A 1 84 ? -9.149 2.091 35.239 1.00 132.29 83 GLY A CA 1
ATOM 648 C C . GLY A 1 84 ? -8.061 2.620 34.300 1.00 130.30 83 GLY A C 1
ATOM 649 O O . GLY A 1 84 ? -8.414 3.251 33.286 1.00 123.95 83 GLY A O 1
ATOM 650 N N . GLN A 1 85 ? -6.778 2.345 34.566 1.00 131.29 84 GLN A N 1
ATOM 651 C CA . GLN A 1 85 ? -5.628 2.850 33.758 1.00 124.99 84 GLN A CA 1
ATOM 652 C C . GLN A 1 85 ? -5.717 2.257 32.353 1.00 124.47 84 GLN A C 1
ATOM 653 O O . GLN A 1 85 ? -5.845 1.047 32.209 1.00 121.92 84 GLN A O 1
ATOM 659 N N . PRO A 1 86 ? -5.588 3.054 31.265 1.00 123.45 85 PRO A N 1
ATOM 660 C CA . PRO A 1 86 ? -5.828 2.542 29.915 1.00 112.41 85 PRO A CA 1
ATOM 661 C C . PRO A 1 86 ? -4.613 1.778 29.370 1.00 107.92 85 PRO A C 1
ATOM 662 O O . PRO A 1 86 ? -3.476 2.217 29.591 1.00 107.44 85 PRO A O 1
ATOM 666 N N . ARG A 1 87 ? -4.865 0.627 28.739 1.00 96.62 86 ARG A N 1
ATOM 667 C CA . ARG A 1 87 ? -3.816 -0.194 28.093 1.00 98.23 86 ARG A CA 1
ATOM 668 C C . ARG A 1 87 ? -4.390 -0.534 26.733 1.00 93.29 86 ARG A C 1
ATOM 669 O O . ARG A 1 87 ? -5.618 -0.535 26.543 1.00 95.89 86 ARG A O 1
ATOM 677 N N . SER A 1 88 ? -3.542 -0.725 25.775 1.00 88.07 87 SER A N 1
ATOM 678 C CA . SER A 1 88 ? -4.076 -1.093 24.459 1.00 97.93 87 SER A CA 1
ATOM 679 C C . SER A 1 88 ? -2.979 -1.828 23.724 1.00 95.64 87 SER A C 1
ATOM 680 O O . SER A 1 88 ? -1.820 -1.568 23.973 1.00 98.01 87 SER A O 1
ATOM 683 N N . THR A 1 89 ? -3.362 -2.669 22.795 1.00 101.48 88 THR A N 1
ATOM 684 C CA . THR A 1 89 ? -2.375 -3.438 22.036 1.00 95.55 88 THR A CA 1
ATOM 685 C C . THR A 1 89 ? -2.634 -3.177 20.561 1.00 90.22 88 THR A C 1
ATOM 686 O O . THR A 1 89 ? -3.797 -2.871 20.130 1.00 80.97 88 THR A O 1
ATOM 690 N N . VAL A 1 90 ? -1.541 -3.268 19.836 1.00 78.76 89 VAL A N 1
ATOM 691 C CA . VAL A 1 90 ? -1.505 -3.116 18.380 1.00 75.82 89 VAL A CA 1
ATOM 692 C C . VAL A 1 90 ? -1.266 -4.432 17.700 1.00 70.73 89 VAL A C 1
ATOM 693 O O . VAL A 1 90 ? -0.297 -5.116 18.012 1.00 73.80 89 VAL A O 1
ATOM 697 N N . GLU A 1 91 ? -2.013 -4.614 16.641 1.00 66.91 90 GLU A N 1
ATOM 698 C CA . GLU A 1 91 ? -2.043 -5.879 15.904 1.00 67.38 90 GLU A CA 1
ATOM 699 C C . GLU A 1 91 ? -2.327 -5.565 14.436 1.00 63.61 90 GLU A C 1
ATOM 700 O O . GLU A 1 91 ? -3.178 -4.708 14.177 1.00 60.31 90 GLU A O 1
ATOM 706 N N . ILE A 1 92 ? -1.718 -6.313 13.533 1.00 58.62 91 ILE A N 1
ATOM 707 C CA . ILE A 1 92 ? -2.140 -6.378 12.130 1.00 58.73 91 ILE A CA 1
ATOM 708 C C . ILE A 1 92 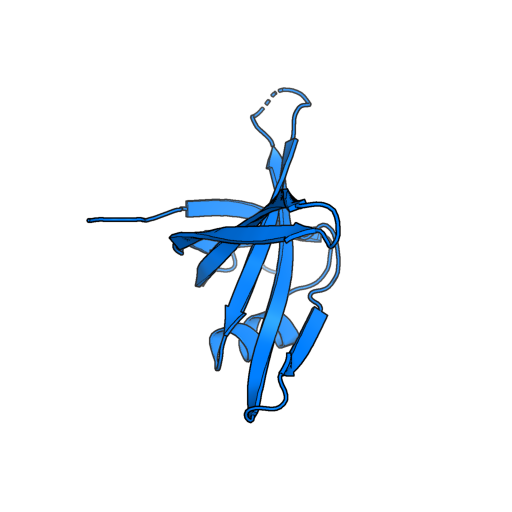? -2.990 -7.622 11.977 1.00 61.66 91 ILE A C 1
ATOM 709 O O . ILE A 1 92 ? -2.508 -8.696 12.276 1.00 65.64 91 ILE A O 1
ATOM 714 N N . TRP A 1 93 ? -4.223 -7.453 11.541 1.00 56.52 92 TRP A N 1
ATOM 715 C CA . TRP A 1 93 ? -5.054 -8.580 11.084 1.00 63.09 92 TRP A CA 1
ATOM 716 C C . TRP A 1 93 ? -4.711 -8.811 9.625 1.00 65.42 92 TRP A C 1
ATOM 717 O O . TRP A 1 93 ? -5.069 -7.971 8.776 1.00 67.26 92 TRP A O 1
ATOM 728 N N . ALA A 1 94 ? -3.992 -9.892 9.384 1.00 63.84 93 ALA A N 1
ATOM 729 C CA . ALA A 1 94 ? -3.424 -10.226 8.074 1.00 63.88 93 ALA A CA 1
ATOM 730 C C . ALA A 1 94 ? -4.570 -10.481 7.097 1.00 64.23 93 ALA A C 1
ATOM 731 O O . ALA A 1 94 ? -5.482 -11.188 7.467 1.00 62.94 93 ALA A O 1
ATOM 733 N N . ASP A 1 95 ? -4.500 -9.920 5.891 1.00 63.40 94 ASP A N 1
ATOM 734 C CA . ASP A 1 95 ? -5.350 -10.317 4.726 1.00 65.95 94 ASP A CA 1
ATOM 735 C C . ASP A 1 95 ? -4.609 -11.350 3.868 1.00 62.15 94 ASP A C 1
ATOM 736 O O . ASP A 1 95 ? -5.263 -12.214 3.290 1.00 63.25 94 ASP A O 1
ATOM 741 N N . ASN A 1 96 ? -3.286 -11.244 3.812 1.00 59.35 95 ASN A N 1
ATOM 742 C CA . ASN A 1 96 ? -2.430 -12.142 3.026 1.00 60.30 95 ASN A CA 1
ATOM 743 C C . ASN A 1 96 ? -1.055 -12.292 3.664 1.00 59.37 95 ASN A C 1
ATOM 744 O O . ASN A 1 96 ? -0.475 -11.322 4.217 1.00 59.77 95 ASN A O 1
ATOM 749 N N . ILE A 1 97 ? -0.484 -13.462 3.440 1.00 66.72 96 ILE A N 1
ATOM 750 C CA . ILE A 1 97 ? 0.906 -13.786 3.847 1.00 68.95 96 ILE A CA 1
ATOM 751 C C . ILE A 1 97 ? 1.642 -14.286 2.614 1.00 62.96 96 ILE A C 1
ATOM 752 O O . ILE A 1 97 ? 1.138 -15.182 1.938 1.00 66.21 96 ILE A O 1
ATOM 757 N N . VAL A 1 98 ? 2.762 -13.683 2.258 1.00 63.95 97 VAL A N 1
ATOM 758 C CA . VAL A 1 98 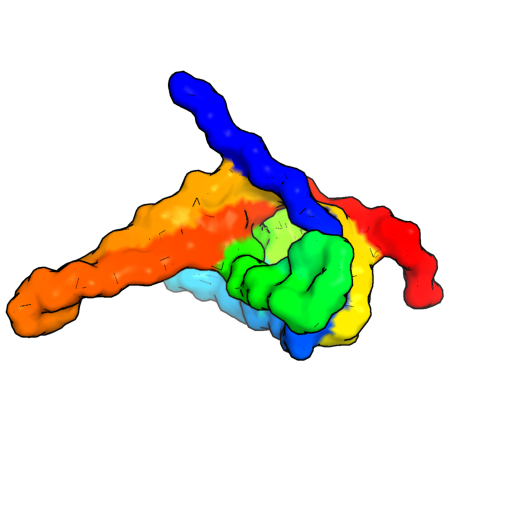? 3.445 -14.066 0.988 1.00 66.56 97 VAL A CA 1
ATOM 759 C C . VAL A 1 98 ? 4.869 -14.485 1.325 1.00 68.64 97 VAL A C 1
ATOM 760 O O . VAL A 1 98 ? 5.532 -13.754 2.020 1.00 72.91 97 VAL A O 1
ATOM 764 N N . PHE A 1 99 ? 5.327 -15.626 0.865 1.00 81.79 98 PHE A N 1
ATOM 765 C CA . PHE A 1 99 ? 6.738 -16.049 1.086 1.00 92.54 98 PHE A CA 1
ATOM 766 C C . PHE A 1 99 ? 7.596 -15.183 0.175 1.00 95.26 98 PHE A C 1
ATOM 767 O O . PHE A 1 99 ? 7.124 -14.820 -0.908 1.00 91.12 98 PHE A O 1
ATOM 775 N N . VAL A 1 100 ? 8.805 -14.827 0.579 1.00 101.52 99 VAL A N 1
ATOM 776 C CA . VAL A 1 100 ? 9.695 -14.070 -0.352 1.00 100.89 99 VAL A CA 1
ATOM 777 C C . VAL A 1 100 ? 11.028 -14.807 -0.602 1.00 110.95 99 VAL A C 1
ATOM 778 O O . VAL A 1 100 ? 11.761 -14.400 -1.505 1.00 119.79 99 VAL A O 1
ATOM 782 N N . ASP A 1 101 ? 11.318 -15.880 0.136 1.00 125.52 100 ASP A N 1
ATOM 783 C CA . ASP A 1 101 ? 12.546 -16.719 0.013 1.00 129.53 100 ASP A CA 1
ATOM 784 C C . ASP A 1 101 ? 12.061 -18.143 -0.277 1.00 132.20 100 ASP A C 1
ATOM 785 O O . ASP A 1 101 ? 10.840 -18.300 -0.417 1.00 126.26 100 ASP A O 1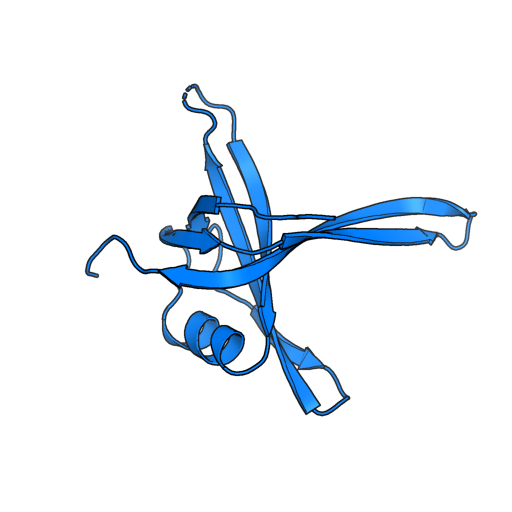
ATOM 790 N N . SER A 1 102 ? 12.964 -19.134 -0.311 1.00 139.77 101 SER A N 1
ATOM 791 C CA . SER A 1 102 ? 12.715 -20.540 -0.756 1.00 144.35 101 SER A CA 1
ATOM 792 C C . SER A 1 102 ? 12.592 -21.535 0.421 1.00 145.51 101 SER A C 1
ATOM 793 O O . SER A 1 102 ? 11.594 -22.282 0.441 1.00 136.97 101 SER A O 1
ATOM 796 N N . LYS A 1 103 ? 13.594 -21.580 1.322 1.00 151.58 102 LYS A N 1
ATOM 797 C CA . LYS A 1 103 ? 13.859 -22.626 2.367 1.00 152.28 102 LYS A CA 1
ATOM 798 C C . LYS A 1 103 ? 13.484 -24.017 1.846 1.00 146.04 102 LYS A C 1
ATOM 799 O O . LYS A 1 103 ? 14.062 -24.417 0.851 1.00 134.60 102 LYS A O 1
#

B-factor: mean 90.81, std 27.88, range [49.56, 193.92]

InterPro domains:
  IPR000424 Primosome PriB/single-strand DNA-binding [PF00436] (4-99)
  IPR000424 Primosome PriB/single-strand DNA-binding [PS50935] (1-101)
  IPR000424 Primosome PriB/single-strand DNA-binding [cd04496] (6-99)
  IPR011344 Single-stranded DNA-binding protein [MF_00984] (3-104)
  IPR011344 Single-stranded DNA-binding protein [PTHR10302] (3-122)
  IPR011344 Single-stranded DNA-binding protein [TIGR00621] (2-107)
  IPR012340 Nucleic acid-binding, OB-fold [G3DSA:2.40.50.140] (1-108)
  IPR012340 Nucleic acid-binding, OB-fold [SSF50249] (1-137)

Sequence (100 aa):
SYNKVVLVGRLTRDPETRQTLDGNLITTFTLAVNRGGDDVDFIRIVAFRKLAELAHNYLQKGRMVLVDGKLRINKWKTNDGQPRSTVEIWADNIVFVDSK

Secondary structure (DSSP, 8-state):
----EEEEEEESS--EEEEETTTEEEEEEEEEEE-----EEEEEEEEEHHHHHHHHHH--TT-EEEEEEEEEEEEEE-TT--EEEEEEEEEEEEEE-S--

Organism: NCBI:txid1121883

Solvent-accessible surface area: 7052 Å² total; per-residue (Å²): 171,186,52,84,30,93,25,69,6,110,3,43,166,91,18,123,44,154,116,51,188,111,50,57,49,31,0,36,8,42,0,22,24,103,157,78,91,135,82,47,51,130,36,88,0,7,0,46,157,179,36,0,92,56,0,101,84,129,4,114,119,28,26,60,0,47,0,28,0,68,76,74,95,67,168,132,155,37,173,113,28,86,108,96,63,32,73,18,5,103,11,56,73,15,71,70,80,54,109,182

Radius of gyration: 14.46 Å; Cα contacts (8 Å, |Δi|>4): 233; chains: 1; bounding box: 36×30×39 Å